Protein AF-A0A955CI88-F1 (afdb_monomer)

Solvent-accessible surface area (backbone atoms only — not comparable to full-atom values): 8495 Å² total; per-residue (Å²): 132,80,80,76,74,79,73,82,75,54,78,69,30,76,81,69,83,81,61,74,56,49,68,30,54,43,52,48,54,74,46,53,74,46,89,57,68,75,56,32,72,70,74,77,91,54,22,46,73,65,22,53,46,38,46,37,46,64,71,66,44,36,58,68,34,32,30,80,71,81,30,41,17,51,71,66,27,50,49,39,26,69,76,34,53,76,36,67,82,41,44,32,63,38,26,12,59,77,63,54,77,22,10,43,72,69,25,50,52,41,26,69,70,38,51,76,43,62,47,79,74,86,70,74,75,74,63,55,69,60,54,55,50,50,67,58,48,57,64,54,56,64,63,74,79,112

Mean predicted aligned error: 9.56 Å

Structure (mmCIF, N/CA/C/O backbone):
data_AF-A0A955CI88-F1
#
_entry.id   AF-A0A955CI88-F1
#
loop_
_atom_site.group_PDB
_atom_site.id
_atom_site.type_symbol
_atom_site.label_atom_id
_atom_site.label_alt_id
_atom_site.label_comp_id
_atom_site.label_asym_id
_atom_site.label_entity_id
_atom_site.label_seq_id
_atom_site.pdbx_PDB_ins_code
_atom_site.Cartn_x
_atom_site.Cartn_y
_atom_site.Cartn_z
_atom_site.occupancy
_atom_site.B_iso_or_equiv
_atom_site.auth_seq_id
_atom_site.auth_comp_id
_atom_site.auth_asym_id
_atom_site.auth_atom_id
_atom_site.pdbx_PDB_model_num
ATOM 1 N N . MET A 1 1 ? -28.934 -32.637 -4.424 1.00 57.69 1 MET A N 1
ATOM 2 C CA . MET A 1 1 ? -27.690 -31.858 -4.279 1.00 57.69 1 MET A CA 1
ATOM 3 C C . MET A 1 1 ? -28.062 -30.425 -4.609 1.00 57.69 1 MET A C 1
ATOM 5 O O . MET A 1 1 ? -28.468 -30.183 -5.736 1.00 57.69 1 MET A O 1
ATOM 9 N N . ARG A 1 2 ? -28.121 -29.535 -3.612 1.00 52.88 2 ARG A N 1
ATOM 10 C CA . ARG A 1 2 ? -28.326 -28.102 -3.868 1.00 52.88 2 ARG A CA 1
ATOM 11 C C . ARG A 1 2 ? -26.999 -27.590 -4.422 1.00 52.88 2 ARG A C 1
ATOM 13 O O . ARG A 1 2 ? -25.980 -27.847 -3.788 1.00 52.88 2 ARG A O 1
ATOM 20 N N . ALA A 1 3 ? -27.013 -26.970 -5.598 1.00 55.22 3 ALA A N 1
ATOM 21 C CA . ALA A 1 3 ? -25.873 -26.186 -6.043 1.00 55.22 3 ALA A CA 1
ATOM 22 C C . ALA A 1 3 ? -25.626 -25.121 -4.970 1.00 55.22 3 ALA A C 1
ATOM 24 O O . ALA A 1 3 ? -26.563 -24.439 -4.551 1.00 55.22 3 ALA A O 1
ATOM 25 N N . VAL A 1 4 ? -24.408 -25.089 -4.440 1.00 62.34 4 VAL A N 1
ATOM 26 C CA . VAL A 1 4 ? -23.927 -23.934 -3.693 1.00 62.34 4 VAL A CA 1
ATOM 27 C C . VAL A 1 4 ? -23.726 -22.877 -4.770 1.00 62.34 4 VAL A C 1
ATOM 29 O O . VAL A 1 4 ? -22.913 -23.079 -5.667 1.00 62.34 4 VAL A O 1
ATOM 32 N N . GLU A 1 5 ? -24.575 -21.851 -4.776 1.00 56.06 5 GLU A N 1
ATOM 33 C CA . GLU A 1 5 ? -24.349 -20.670 -5.611 1.00 56.06 5 GLU A CA 1
ATOM 34 C C . GLU A 1 5 ? -22.965 -20.121 -5.222 1.00 56.06 5 GLU A C 1
ATOM 36 O O . GLU A 1 5 ? -22.711 -20.016 -4.016 1.00 56.06 5 GLU A O 1
ATOM 41 N N . PRO A 1 6 ? -22.057 -19.848 -6.177 1.00 58.31 6 PRO A N 1
ATOM 42 C CA . PRO A 1 6 ? -20.789 -19.215 -5.846 1.00 58.31 6 PRO A CA 1
ATOM 43 C C . PRO A 1 6 ? -21.095 -17.895 -5.139 1.00 58.31 6 PRO A C 1
ATOM 45 O O . PRO A 1 6 ? -21.940 -17.120 -5.597 1.00 58.31 6 PRO A O 1
ATOM 48 N N . THR A 1 7 ? -20.475 -17.681 -3.981 1.00 55.81 7 THR A N 1
ATOM 49 C CA . THR A 1 7 ? -20.531 -16.391 -3.295 1.00 55.81 7 THR A CA 1
ATOM 50 C C . THR A 1 7 ? -20.051 -15.329 -4.288 1.00 55.81 7 THR A C 1
ATOM 52 O O . THR A 1 7 ? -19.076 -15.593 -4.992 1.00 55.81 7 THR A O 1
ATOM 55 N N . PRO A 1 8 ? -20.728 -14.175 -4.422 1.00 57.56 8 PRO A N 1
ATOM 56 C CA . PRO A 1 8 ? -20.195 -13.08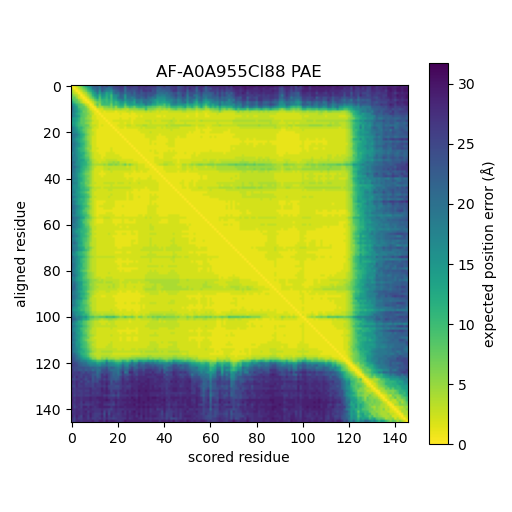5 -5.229 1.00 57.56 8 PRO A CA 1
ATOM 57 C C . PRO A 1 8 ? -18.798 -12.742 -4.709 1.00 57.56 8 PRO A C 1
ATOM 59 O O . PRO A 1 8 ? -18.661 -12.485 -3.513 1.00 57.56 8 PRO A O 1
ATOM 62 N N . GLN A 1 9 ? -17.794 -12.802 -5.582 1.00 63.91 9 GLN A N 1
ATOM 63 C CA . GLN A 1 9 ? -16.431 -12.388 -5.261 1.00 63.91 9 GLN A CA 1
ATOM 64 C C . GLN A 1 9 ? -16.452 -10.901 -4.900 1.00 63.91 9 GLN A C 1
ATOM 66 O O . GLN A 1 9 ? -17.180 -10.120 -5.528 1.00 63.91 9 GLN A O 1
ATOM 71 N N . ARG A 1 10 ? -15.746 -10.535 -3.831 1.00 78.56 10 ARG A N 1
ATOM 72 C CA . ARG A 1 10 ? -15.604 -9.135 -3.431 1.00 78.56 10 ARG A CA 1
ATOM 73 C C . ARG A 1 10 ? -14.743 -8.435 -4.489 1.00 78.56 10 ARG A C 1
ATOM 75 O O . ARG A 1 10 ? -13.851 -9.067 -5.035 1.00 78.56 10 ARG A O 1
ATOM 82 N N . ALA A 1 11 ? -15.037 -7.180 -4.826 1.00 86.88 11 ALA A N 1
ATOM 83 C CA . ALA A 1 11 ? -14.309 -6.484 -5.897 1.00 86.88 11 ALA A CA 1
ATOM 84 C C . ALA A 1 11 ? -12.817 -6.286 -5.569 1.00 86.88 11 ALA A C 1
ATOM 86 O O . ALA A 1 11 ? -12.011 -6.152 -6.471 1.00 86.88 11 ALA A O 1
ATOM 87 N N . ASP A 1 12 ? -12.485 -6.306 -4.283 1.00 92.06 12 ASP A N 1
ATOM 88 C CA . ASP A 1 12 ? -11.163 -6.092 -3.701 1.00 92.06 12 ASP A CA 1
ATOM 89 C C . ASP A 1 12 ? -10.439 -7.386 -3.266 1.00 92.06 12 ASP A C 1
ATOM 91 O O . ASP A 1 12 ? -9.364 -7.306 -2.691 1.00 92.06 12 ASP A O 1
ATOM 95 N N . ASP A 1 13 ? -11.031 -8.553 -3.546 1.00 95.88 13 ASP A N 1
ATOM 96 C CA . ASP A 1 13 ? -10.434 -9.893 -3.394 1.00 95.88 13 ASP A CA 1
ATOM 97 C C . ASP A 1 13 ? -9.980 -10.361 -4.789 1.00 95.88 13 ASP A C 1
ATOM 99 O O . ASP A 1 13 ? -10.754 -10.939 -5.571 1.00 95.88 13 ASP A O 1
ATOM 103 N N . PHE A 1 14 ? -8.751 -9.998 -5.148 1.00 96.19 14 PHE A N 1
ATOM 104 C CA . PHE A 1 14 ? -8.197 -10.163 -6.489 1.00 96.19 14 PHE A CA 1
ATOM 105 C C . PHE A 1 14 ? -7.674 -11.576 -6.747 1.00 96.19 14 PHE A C 1
ATOM 107 O O . PHE A 1 14 ? -7.603 -11.992 -7.911 1.00 96.19 14 PHE A O 1
ATOM 114 N N . ASP A 1 15 ? -7.312 -12.321 -5.703 1.00 95.38 15 ASP A N 1
ATOM 115 C CA . ASP A 1 15 ? -6.788 -13.683 -5.825 1.00 95.38 15 ASP A CA 1
ATOM 116 C C . ASP A 1 15 ? -7.876 -14.775 -5.675 1.00 95.38 15 ASP A C 1
ATOM 118 O O . ASP A 1 15 ? -7.717 -15.901 -6.172 1.00 95.38 15 ASP A O 1
ATOM 122 N N . GLY A 1 16 ? -9.040 -14.405 -5.131 1.00 94.88 16 GLY A N 1
ATOM 123 C CA . GLY A 1 16 ? -10.235 -15.231 -4.996 1.00 94.88 16 GLY A CA 1
ATOM 124 C C . GLY A 1 16 ? -10.218 -16.175 -3.803 1.00 94.88 16 GLY A C 1
ATOM 125 O O . GLY A 1 16 ? -10.963 -17.169 -3.820 1.00 94.88 16 GLY A O 1
ATOM 126 N N . ASP A 1 17 ? -9.374 -15.924 -2.805 1.00 95.12 17 ASP A N 1
ATOM 127 C CA . ASP A 1 17 ? -9.271 -16.747 -1.604 1.00 95.12 17 ASP A CA 1
ATOM 128 C C . ASP A 1 17 ? -10.306 -16.398 -0.511 1.00 95.12 17 ASP A C 1
ATOM 130 O O . ASP A 1 17 ? -10.506 -17.188 0.422 1.00 95.12 17 ASP A O 1
ATOM 134 N N . HIS A 1 18 ? -11.090 -15.336 -0.744 1.00 92.62 18 HIS A N 1
ATOM 135 C CA . HIS A 1 18 ? -12.138 -14.770 0.113 1.00 92.62 18 HIS A CA 1
ATOM 136 C C . HIS A 1 18 ? -11.660 -13.965 1.324 1.00 92.62 18 HIS A C 1
ATOM 138 O O . HIS A 1 18 ? -12.512 -13.531 2.115 1.00 92.62 18 HIS A O 1
ATOM 144 N N . ASP A 1 19 ? -10.361 -13.766 1.476 1.00 93.69 19 ASP A N 1
ATOM 145 C CA . ASP A 1 19 ? -9.801 -12.779 2.377 1.00 93.69 19 ASP A CA 1
ATOM 146 C C . ASP A 1 19 ? -9.365 -11.551 1.553 1.00 93.69 19 ASP A C 1
ATOM 148 O O . ASP A 1 19 ? -9.464 -11.535 0.331 1.00 93.69 19 ASP A O 1
ATO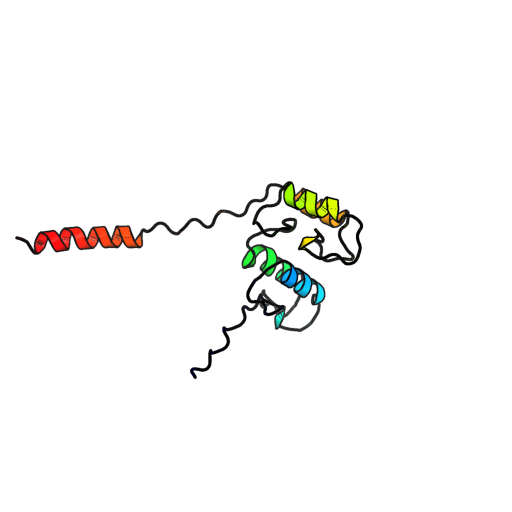M 152 N N . VAL A 1 20 ? -9.081 -10.441 2.236 1.00 95.94 20 VAL A N 1
ATOM 153 C CA . VAL A 1 20 ? -8.509 -9.256 1.584 1.00 95.94 20 VAL A CA 1
ATOM 154 C C . VAL A 1 20 ? -7.300 -8.868 2.395 1.00 95.94 20 VAL A C 1
ATOM 156 O O . VAL A 1 20 ? -7.454 -8.442 3.547 1.00 95.94 20 VAL A O 1
ATOM 159 N N . ASP A 1 21 ? -6.118 -9.107 1.842 1.00 97.12 21 ASP A N 1
ATOM 160 C CA . ASP A 1 21 ? -4.866 -9.033 2.583 1.00 97.12 21 ASP A CA 1
ATOM 161 C C . ASP A 1 21 ? -3.675 -8.537 1.740 1.00 97.12 21 ASP A C 1
ATOM 163 O O . ASP A 1 21 ? -3.825 -7.766 0.790 1.00 97.12 21 ASP A O 1
ATOM 167 N N . ALA A 1 22 ? -2.458 -8.872 2.167 1.00 98.25 22 ALA A N 1
ATOM 168 C CA . ALA A 1 22 ? -1.236 -8.434 1.512 1.00 98.25 22 ALA A CA 1
ATOM 169 C C . ALA A 1 22 ? -1.092 -8.979 0.081 1.00 98.25 22 ALA A C 1
ATOM 171 O O . ALA A 1 22 ? -0.491 -8.293 -0.749 1.00 98.25 22 ALA A O 1
ATOM 172 N N . ASP A 1 23 ? -1.641 -10.160 -0.218 1.00 98.25 23 ASP A N 1
ATOM 173 C CA . ASP A 1 23 ? -1.556 -10.755 -1.552 1.00 98.25 23 ASP A CA 1
ATOM 174 C C . ASP A 1 23 ? -2.410 -9.947 -2.555 1.00 98.25 23 ASP A C 1
ATOM 176 O O . ASP A 1 23 ? -1.976 -9.713 -3.688 1.00 98.25 23 ASP A O 1
ATOM 180 N N . ASP A 1 24 ? -3.553 -9.394 -2.132 1.00 98.44 24 ASP A N 1
ATOM 181 C CA . ASP A 1 24 ? -4.363 -8.481 -2.954 1.00 98.44 24 ASP A CA 1
ATOM 182 C C . ASP A 1 24 ? -3.662 -7.147 -3.215 1.00 98.44 24 ASP A C 1
ATOM 184 O O . ASP A 1 24 ? -3.699 -6.622 -4.332 1.00 98.44 24 ASP A O 1
ATOM 188 N N . ILE A 1 25 ? -2.972 -6.603 -2.210 1.00 98.56 25 ILE A N 1
ATOM 189 C CA . ILE A 1 25 ? -2.159 -5.391 -2.374 1.00 98.56 25 ILE A CA 1
ATOM 190 C C . ILE A 1 25 ? -1.063 -5.629 -3.422 1.00 98.56 25 ILE A C 1
ATOM 192 O O . ILE A 1 25 ? -0.869 -4.806 -4.323 1.00 98.56 25 ILE A O 1
ATOM 196 N N . ASP A 1 26 ? -0.363 -6.761 -3.332 1.00 98.50 26 ASP A N 1
ATOM 197 C CA . ASP A 1 26 ? 0.695 -7.125 -4.273 1.00 98.50 26 ASP A CA 1
ATOM 198 C C . ASP A 1 26 ? 0.140 -7.327 -5.696 1.00 98.50 26 ASP A C 1
ATOM 200 O O . ASP A 1 26 ? 0.755 -6.895 -6.682 1.00 98.50 26 ASP A O 1
ATOM 204 N N . LEU A 1 27 ? -1.052 -7.923 -5.824 1.00 98.19 27 LEU A N 1
ATOM 205 C CA . LEU A 1 27 ? -1.752 -8.059 -7.101 1.00 98.19 27 LEU A CA 1
ATOM 206 C C . LEU A 1 27 ? -2.170 -6.711 -7.689 1.00 98.19 27 LEU A C 1
ATOM 208 O O . LEU A 1 27 ? -2.013 -6.516 -8.899 1.00 98.19 27 LEU A O 1
ATOM 212 N N . LEU A 1 28 ? -2.658 -5.775 -6.876 1.00 98.25 28 LEU A N 1
ATOM 213 C CA . LEU A 1 28 ? -3.019 -4.443 -7.356 1.00 98.25 28 LEU A CA 1
ATOM 214 C C . LEU A 1 28 ? -1.784 -3.682 -7.842 1.00 98.25 28 LEU A C 1
ATOM 216 O O . LEU A 1 28 ? -1.787 -3.162 -8.961 1.00 98.25 28 LEU A O 1
ATOM 220 N N . TYR A 1 29 ? -0.681 -3.715 -7.084 1.00 98.31 29 TYR A N 1
ATOM 221 C CA . TYR A 1 29 ? 0.595 -3.140 -7.521 1.00 98.31 29 TYR A CA 1
ATOM 222 C C . TYR A 1 29 ? 1.066 -3.704 -8.865 1.00 98.31 29 TYR A C 1
ATOM 224 O O . TYR A 1 29 ? 1.528 -2.952 -9.731 1.00 98.31 29 TYR A O 1
ATOM 232 N N . ALA A 1 30 ? 0.926 -5.016 -9.065 1.00 97.31 30 ALA A N 1
ATOM 233 C CA . ALA A 1 30 ? 1.313 -5.681 -10.305 1.00 97.31 30 ALA A CA 1
ATOM 234 C C . ALA A 1 30 ? 0.466 -5.261 -11.523 1.00 97.31 30 ALA A C 1
ATOM 236 O O . ALA A 1 30 ? 0.922 -5.426 -12.660 1.00 97.31 30 ALA A O 1
ATOM 237 N N . ASN A 1 31 ? -0.732 -4.708 -11.304 1.00 97.88 31 ASN A N 1
ATOM 238 C CA . ASN A 1 31 ? -1.688 -4.338 -12.350 1.00 97.88 31 ASN A CA 1
ATOM 239 C C . ASN A 1 31 ? -1.903 -2.823 -12.509 1.00 97.88 31 ASN A C 1
ATOM 241 O O . ASN A 1 31 ? -2.713 -2.406 -13.344 1.00 97.88 31 ASN A O 1
ATOM 245 N N . LEU A 1 32 ? -1.138 -1.984 -11.804 1.00 97.31 32 LEU A N 1
ATOM 246 C CA . LEU A 1 32 ? -1.184 -0.534 -12.006 1.00 97.31 32 LEU A CA 1
ATOM 247 C C . LEU A 1 32 ? -0.867 -0.145 -13.460 1.00 97.31 32 LEU A C 1
ATOM 249 O O . LEU A 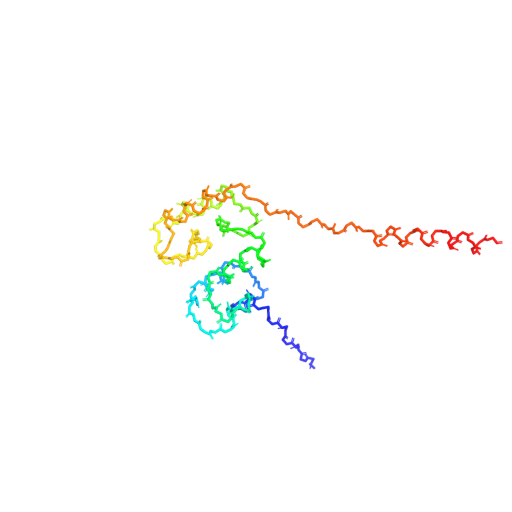1 32 ? 0.093 -0.617 -14.077 1.00 97.31 32 LEU A O 1
ATOM 253 N N . GLY A 1 33 ? -1.667 0.770 -14.005 1.00 97.00 33 GLY A N 1
ATOM 254 C CA . GLY A 1 33 ? -1.579 1.258 -15.381 1.00 97.00 33 GLY A CA 1
ATOM 255 C C . GLY A 1 33 ? -2.182 0.322 -16.433 1.00 97.00 33 GLY A C 1
ATOM 256 O O . GLY A 1 33 ? -1.990 0.558 -17.632 1.00 97.00 33 GLY A O 1
ATOM 257 N N . THR A 1 34 ? -2.877 -0.739 -16.016 1.00 96.38 34 THR A N 1
ATOM 258 C CA . THR A 1 34 ? -3.677 -1.580 -16.916 1.00 96.38 34 THR A CA 1
ATOM 259 C C . THR A 1 34 ? -5.031 -0.922 -17.239 1.00 96.38 34 THR A C 1
ATOM 261 O O . THR A 1 34 ? -5.294 0.216 -16.860 1.00 96.38 34 THR A O 1
ATOM 264 N N . VAL A 1 35 ? -5.860 -1.611 -18.029 1.00 92.88 35 VAL A N 1
ATOM 265 C CA . VAL A 1 35 ? -7.244 -1.216 -18.371 1.00 92.88 35 VAL A CA 1
ATOM 266 C C . VAL A 1 35 ? -8.239 -2.291 -17.925 1.00 92.88 35 VAL A C 1
ATOM 268 O O . VAL A 1 35 ? -9.277 -2.480 -18.554 1.00 92.88 35 VAL A O 1
ATOM 271 N N . ASP A 1 36 ? -7.836 -3.111 -16.956 1.00 94.75 36 ASP A N 1
ATOM 272 C CA . ASP A 1 36 ? -8.680 -4.173 -16.432 1.00 94.75 36 ASP A CA 1
ATOM 273 C C . ASP A 1 36 ? -9.500 -3.608 -15.276 1.00 94.75 36 ASP A C 1
ATOM 275 O O . ASP A 1 36 ? -8.976 -3.414 -14.181 1.00 94.75 36 ASP A O 1
ATOM 279 N N . ASP A 1 37 ? -10.780 -3.348 -15.545 1.00 92.94 37 ASP A N 1
ATOM 280 C CA . ASP A 1 37 ? -11.747 -2.809 -14.581 1.00 92.94 37 ASP A CA 1
ATOM 281 C C . ASP A 1 37 ? -11.864 -3.677 -13.312 1.00 92.94 37 ASP A C 1
ATOM 283 O O . ASP A 1 37 ? -12.435 -3.238 -12.320 1.00 92.94 37 ASP A O 1
ATOM 287 N N . ALA A 1 38 ? -11.339 -4.911 -13.316 1.00 93.38 38 ALA A N 1
ATOM 288 C CA . ALA A 1 38 ? -11.240 -5.721 -12.107 1.00 93.38 38 ALA A CA 1
ATOM 289 C C . ALA A 1 38 ? -10.368 -5.077 -11.017 1.00 93.38 38 ALA A C 1
ATOM 291 O O . ALA A 1 38 ? -10.578 -5.403 -9.859 1.00 93.38 38 ALA A O 1
ATOM 292 N N . TYR A 1 39 ? -9.427 -4.194 -11.370 1.00 96.81 39 TYR A N 1
ATOM 293 C CA . TYR A 1 39 ? -8.517 -3.518 -10.435 1.00 96.81 39 TYR A CA 1
ATOM 294 C C . TYR A 1 39 ? -8.852 -2.028 -10.210 1.00 96.81 39 TYR A C 1
ATOM 296 O O . TYR A 1 39 ? -8.148 -1.366 -9.452 1.00 96.81 39 TYR A O 1
ATOM 304 N N . ASP A 1 40 ? -9.897 -1.505 -10.863 1.00 96.88 40 ASP A N 1
ATOM 305 C CA . ASP A 1 40 ? -10.407 -0.135 -10.684 1.00 96.88 40 ASP A CA 1
ATOM 306 C C . ASP A 1 40 ? -11.406 -0.128 -9.513 1.00 96.88 40 ASP A C 1
ATOM 308 O O . ASP A 1 40 ? -12.598 -0.411 -9.667 1.00 96.88 40 ASP A O 1
ATOM 312 N N . LEU A 1 41 ? -10.892 0.108 -8.306 1.00 96.06 41 LEU A N 1
ATOM 313 C CA . LEU A 1 41 ? -11.665 0.106 -7.065 1.00 96.06 41 LEU A CA 1
ATOM 314 C C . LEU A 1 41 ? -12.405 1.424 -6.842 1.00 96.06 41 LEU A C 1
ATOM 316 O O . LEU A 1 41 ? -13.434 1.437 -6.160 1.00 96.06 41 LEU A O 1
ATOM 320 N N . ASN A 1 42 ? -11.879 2.531 -7.368 1.00 95.38 42 ASN A N 1
ATOM 321 C CA . ASN A 1 42 ? -12.463 3.852 -7.162 1.00 95.38 42 ASN A CA 1
ATOM 322 C C . ASN A 1 42 ? -13.478 4.260 -8.256 1.00 95.38 42 ASN A C 1
ATOM 324 O O . ASN A 1 42 ? -14.121 5.310 -8.126 1.00 95.38 42 ASN A O 1
ATOM 328 N N . GLU A 1 43 ? -13.659 3.414 -9.274 1.00 95.38 43 GLU A N 1
ATOM 329 C CA . GLU A 1 43 ? -14.549 3.577 -10.426 1.00 95.38 43 GLU A CA 1
ATOM 330 C C . GLU A 1 43 ? -14.250 4.853 -11.244 1.00 95.38 43 GLU A C 1
ATOM 332 O O . GLU A 1 43 ? -15.178 5.551 -11.684 1.00 95.38 43 GLU A O 1
ATOM 337 N N . ASP A 1 44 ? -12.968 5.200 -11.425 1.00 96.06 44 ASP A N 1
ATOM 338 C CA . ASP A 1 44 ? -12.531 6.389 -12.176 1.00 96.06 44 ASP A CA 1
ATOM 339 C C . ASP A 1 44 ? -12.053 6.122 -13.620 1.00 96.06 44 ASP A C 1
ATOM 341 O O . ASP A 1 44 ? -11.641 7.060 -14.320 1.00 96.06 44 ASP A O 1
ATOM 345 N N . ASP A 1 45 ? -12.239 4.888 -14.103 1.00 96.19 45 ASP A N 1
ATOM 346 C CA . ASP A 1 45 ? -11.804 4.365 -15.404 1.00 96.19 45 ASP A CA 1
ATOM 347 C C . ASP A 1 45 ? -10.262 4.285 -15.551 1.00 96.19 45 ASP A C 1
ATOM 349 O O . ASP A 1 45 ? -9.739 4.237 -16.678 1.00 96.19 45 ASP A O 1
ATOM 353 N N . ALA A 1 46 ? -9.505 4.291 -14.448 1.00 97.00 46 ALA A N 1
ATOM 354 C CA . ALA A 1 46 ? -8.060 4.087 -14.440 1.00 97.00 46 ALA A CA 1
ATOM 355 C C . ALA A 1 46 ? -7.620 3.206 -13.264 1.00 97.00 46 ALA A C 1
ATOM 357 O O . ALA A 1 46 ? -8.053 3.402 -12.148 1.00 97.00 46 ALA A O 1
ATOM 358 N N . VAL A 1 47 ? -6.687 2.279 -13.517 1.00 97.94 47 VAL A N 1
ATOM 359 C CA . VAL A 1 47 ? -6.043 1.492 -12.454 1.00 97.94 47 VAL A CA 1
ATOM 360 C C . VAL A 1 47 ? -4.759 2.203 -12.027 1.00 97.94 47 VAL A C 1
ATOM 362 O O . VAL A 1 47 ? -3.733 2.106 -12.715 1.00 97.94 47 VAL A O 1
ATOM 365 N N . ASP A 1 48 ? -4.797 2.969 -10.942 1.00 97.75 48 ASP A N 1
ATOM 366 C CA . ASP A 1 48 ? -3.689 3.801 -10.484 1.00 97.75 48 ASP A CA 1
ATOM 367 C C . ASP A 1 48 ? -3.529 3.890 -8.948 1.00 97.75 48 ASP A C 1
ATOM 369 O O . ASP A 1 48 ? -3.918 3.012 -8.183 1.00 97.75 48 ASP A O 1
ATOM 373 N N . ALA A 1 49 ? -2.804 4.910 -8.481 1.00 97.38 49 ALA A N 1
ATOM 374 C CA . ALA A 1 49 ? -2.529 5.088 -7.058 1.00 97.38 49 ALA A CA 1
ATOM 375 C C . ALA A 1 49 ? -3.793 5.390 -6.234 1.00 97.38 49 ALA A C 1
ATOM 377 O O . ALA A 1 49 ? -3.781 5.183 -5.024 1.00 97.38 49 ALA A O 1
ATOM 378 N N . ASN A 1 50 ? -4.864 5.879 -6.857 1.00 98.06 50 ASN A N 1
ATOM 379 C CA . ASN A 1 50 ? -6.124 6.112 -6.169 1.00 98.06 50 ASN A CA 1
ATOM 380 C C . ASN A 1 50 ? -6.811 4.785 -5.802 1.00 98.06 50 ASN A C 1
ATOM 382 O O . ASN A 1 50 ? -7.453 4.726 -4.756 1.00 98.06 50 ASN A O 1
ATOM 386 N N . ASP A 1 51 ? -6.635 3.722 -6.593 1.00 98.25 51 ASP A N 1
ATOM 387 C CA . ASP A 1 51 ? -7.127 2.379 -6.249 1.00 98.25 51 ASP A CA 1
ATOM 388 C C . ASP A 1 51 ? -6.336 1.772 -5.100 1.00 98.25 51 ASP A C 1
ATOM 390 O O . ASP A 1 51 ? -6.912 1.166 -4.200 1.00 98.25 51 ASP A O 1
ATOM 394 N N . MET A 1 52 ? -5.017 1.993 -5.081 1.00 98.12 52 MET A N 1
ATOM 395 C CA . MET A 1 52 ? -4.187 1.614 -3.934 1.00 98.12 52 MET A CA 1
ATOM 396 C C . MET A 1 52 ? -4.670 2.303 -2.656 1.00 98.12 52 MET A C 1
ATOM 398 O O . MET A 1 52 ? -4.762 1.674 -1.603 1.00 98.12 52 MET A O 1
ATOM 402 N N . ASP A 1 53 ? -5.005 3.590 -2.747 1.00 98.12 53 ASP A N 1
ATOM 403 C CA . ASP A 1 53 ? -5.544 4.350 -1.625 1.00 98.12 53 ASP A CA 1
ATOM 404 C C . ASP A 1 53 ? -6.926 3.827 -1.194 1.00 98.12 53 ASP A C 1
ATOM 406 O O . ASP A 1 53 ? -7.182 3.718 0.007 1.00 98.12 53 ASP A O 1
ATOM 410 N N . GLU A 1 54 ? -7.801 3.451 -2.131 1.00 97.94 54 GLU A N 1
ATOM 411 C CA . GLU A 1 54 ? -9.093 2.832 -1.805 1.00 97.94 54 GLU A CA 1
ATOM 412 C C . GLU A 1 54 ? -8.909 1.469 -1.119 1.00 97.94 54 GLU A C 1
ATOM 414 O O . GLU A 1 54 ? -9.544 1.208 -0.093 1.00 97.94 54 GLU A O 1
ATOM 419 N N . LEU A 1 55 ? -7.983 0.632 -1.5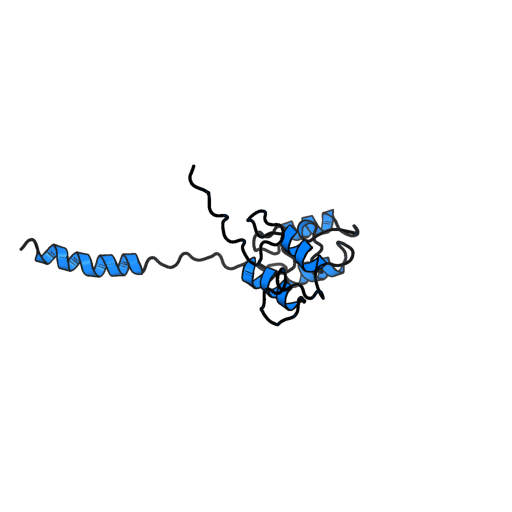98 1.00 97.94 55 LEU A N 1
ATOM 420 C CA . LEU A 1 55 ? -7.679 -0.659 -0.980 1.00 97.94 55 LEU A CA 1
ATOM 421 C C . LEU A 1 55 ? -7.112 -0.493 0.440 1.00 97.94 55 LEU A C 1
ATOM 423 O O . LEU A 1 55 ? -7.612 -1.085 1.398 1.00 97.94 55 LEU A O 1
ATOM 427 N N . VAL A 1 56 ? -6.085 0.340 0.606 1.00 98.12 56 VAL A N 1
ATOM 428 C CA . VAL A 1 56 ? -5.366 0.481 1.883 1.00 98.12 56 VAL A CA 1
ATOM 429 C C . VAL A 1 56 ? -6.194 1.250 2.917 1.00 98.12 56 VAL A C 1
ATOM 431 O O . VAL A 1 56 ? -6.326 0.810 4.064 1.00 98.12 56 VAL A O 1
ATOM 434 N N . TYR A 1 57 ? -6.771 2.395 2.538 1.00 97.12 57 TYR A N 1
ATOM 435 C CA . TYR A 1 57 ? -7.497 3.256 3.476 1.00 97.12 57 TYR A CA 1
ATOM 436 C C . TYR A 1 57 ? -8.979 2.899 3.596 1.00 97.12 57 TYR A C 1
ATOM 438 O O . TYR A 1 57 ? -9.539 2.988 4.691 1.00 97.12 57 TYR A O 1
ATOM 446 N N . GLY A 1 58 ? -9.635 2.567 2.483 1.00 94.50 58 GLY A N 1
ATOM 447 C CA . GLY A 1 58 ? -11.080 2.342 2.425 1.00 94.50 58 GLY A CA 1
ATOM 448 C C . GLY A 1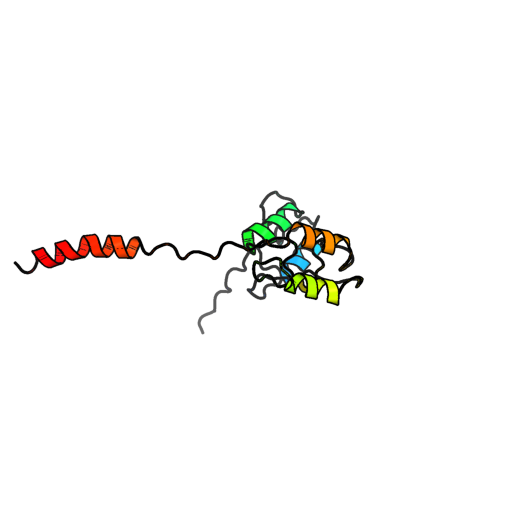 58 ? -11.458 0.927 2.842 1.00 94.50 58 GLY A C 1
ATOM 449 O O . GLY A 1 58 ? -12.267 0.732 3.753 1.00 94.50 58 GLY A O 1
ATOM 450 N N . VAL A 1 59 ? -10.835 -0.056 2.196 1.00 95.12 59 VAL A N 1
ATOM 451 C CA . VAL A 1 59 ? -11.146 -1.478 2.355 1.00 95.12 59 VAL A CA 1
ATOM 452 C C . VAL A 1 59 ? -10.479 -2.080 3.5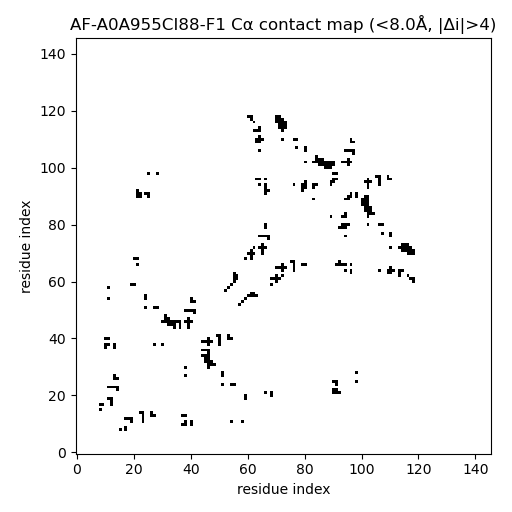91 1.00 95.12 59 VAL A C 1
ATOM 454 O O . VAL A 1 59 ? -11.176 -2.610 4.459 1.00 95.12 59 VAL A O 1
ATOM 457 N N . LEU A 1 60 ? -9.151 -1.982 3.688 1.00 95.81 60 LEU A N 1
ATOM 458 C CA . LEU A 1 60 ? -8.368 -2.551 4.792 1.00 95.81 60 LEU A CA 1
ATOM 459 C C . LEU A 1 60 ? -8.411 -1.682 6.054 1.00 95.81 60 LEU A C 1
ATOM 461 O O . LEU A 1 60 ? -8.035 -2.131 7.136 1.00 95.81 60 LEU A O 1
ATOM 465 N N . ALA A 1 61 ? -8.905 -0.446 5.932 1.00 95.94 61 ALA A N 1
ATOM 466 C CA . ALA A 1 61 ? -9.032 0.515 7.024 1.00 95.94 61 ALA A CA 1
ATOM 467 C C . ALA A 1 61 ? -7.718 0.751 7.797 1.00 95.94 61 ALA A C 1
ATOM 469 O O . ALA A 1 61 ? -7.744 1.028 9.001 1.00 95.94 61 ALA A O 1
ATOM 470 N N . THR A 1 62 ? -6.581 0.676 7.103 1.00 97.25 62 THR A N 1
ATOM 471 C CA . THR A 1 62 ? -5.248 0.917 7.664 1.00 97.25 62 THR A CA 1
ATOM 472 C C . THR A 1 62 ? -4.537 2.059 6.926 1.00 97.25 62 THR A C 1
ATOM 474 O O . THR A 1 62 ? -5.188 2.951 6.386 1.00 97.25 62 THR A O 1
ATOM 477 N N . THR A 1 63 ? -3.210 2.117 6.974 1.00 98.38 63 THR A N 1
ATOM 478 C CA . THR A 1 63 ? -2.369 3.050 6.224 1.00 98.38 63 THR A CA 1
ATOM 479 C C . THR A 1 63 ? -1.106 2.342 5.744 1.00 98.38 63 THR A C 1
ATOM 481 O O . THR A 1 63 ? -0.721 1.294 6.258 1.00 98.38 63 THR A O 1
ATOM 484 N N . TYR A 1 64 ? -0.407 2.949 4.789 1.00 98.69 64 TYR A N 1
ATOM 485 C CA . TYR A 1 64 ? 0.889 2.456 4.345 1.00 98.69 64 TYR A CA 1
ATOM 486 C C . TYR A 1 64 ? 1.894 2.387 5.498 1.00 98.69 64 TYR A C 1
ATOM 488 O O . TYR A 1 64 ? 2.066 3.350 6.253 1.00 98.69 64 TYR A O 1
ATOM 496 N N . GLY A 1 65 ? 2.617 1.275 5.586 1.00 98.56 65 GLY A N 1
ATOM 497 C CA . GLY A 1 65 ? 3.561 1.014 6.671 1.00 98.56 65 GLY A CA 1
ATOM 498 C C . GLY A 1 65 ? 3.091 -0.034 7.678 1.00 98.56 65 GLY A C 1
ATOM 499 O O . GLY A 1 65 ? 3.910 -0.435 8.496 1.00 98.56 65 GLY A O 1
ATOM 500 N N . ASP A 1 66 ? 1.828 -0.459 7.616 1.00 98.75 66 ASP A N 1
ATOM 501 C CA . ASP A 1 66 ? 1.265 -1.573 8.390 1.00 98.75 66 ASP A CA 1
ATOM 502 C C . ASP A 1 66 ? 1.496 -2.881 7.614 1.00 98.75 66 ASP A C 1
ATOM 504 O O . ASP A 1 66 ? 0.727 -3.239 6.722 1.00 98.75 66 ASP A O 1
ATOM 508 N N . ALA A 1 67 ? 2.616 -3.553 7.873 1.00 98.81 67 ALA A N 1
ATOM 509 C CA . ALA A 1 67 ? 3.022 -4.742 7.125 1.00 98.81 67 ALA A CA 1
ATOM 510 C C . ALA A 1 67 ? 2.200 -5.976 7.489 1.00 98.81 67 ALA A C 1
ATOM 512 O O . ALA A 1 67 ? 2.098 -6.898 6.679 1.00 98.81 67 ALA A O 1
ATOM 513 N N . ASN A 1 68 ? 1.672 -6.031 8.712 1.00 98.44 68 ASN A N 1
ATOM 514 C CA . ASN A 1 68 ? 0.932 -7.188 9.208 1.00 98.44 68 ASN A CA 1
ATOM 515 C C . ASN A 1 68 ? -0.599 -7.016 9.116 1.00 98.44 68 ASN A C 1
ATOM 517 O O . ASN A 1 68 ? -1.323 -7.958 9.449 1.00 98.44 68 ASN A O 1
ATOM 521 N N . LEU A 1 69 ? -1.058 -5.850 8.645 1.00 98.19 69 LEU A N 1
ATOM 522 C CA . LEU A 1 69 ? -2.455 -5.457 8.470 1.00 98.19 69 LEU A CA 1
ATOM 523 C C . LEU A 1 69 ? -3.276 -5.554 9.767 1.00 98.19 69 LEU A C 1
ATOM 525 O O . LEU A 1 69 ? -4.470 -5.865 9.740 1.00 98.19 69 LEU A O 1
ATOM 529 N N . ASP A 1 70 ? -2.656 -5.293 10.922 1.00 97.44 70 ASP A N 1
ATOM 530 C CA . ASP A 1 70 ? -3.339 -5.311 12.221 1.00 97.44 70 ASP A CA 1
ATOM 531 C C . ASP A 1 70 ? -4.042 -3.984 12.568 1.00 97.44 70 ASP A C 1
ATOM 533 O O . ASP A 1 70 ? -4.711 -3.863 13.607 1.00 97.44 70 ASP A O 1
ATOM 537 N N . GLY A 1 71 ? -3.958 -3.009 11.660 1.00 97.00 71 GLY A N 1
ATOM 538 C CA . GLY A 1 71 ? -4.538 -1.682 11.786 1.00 97.00 71 GLY A CA 1
ATOM 539 C C . GLY A 1 71 ? -3.653 -0.720 12.573 1.00 97.00 71 GLY A C 1
ATOM 540 O O . GLY A 1 71 ? -4.121 0.367 12.935 1.00 97.00 71 GLY A O 1
ATOM 541 N N . MET A 1 72 ? -2.409 -1.083 12.882 1.00 98.25 72 MET A N 1
ATOM 542 C CA . MET A 1 72 ? -1.428 -0.222 13.532 1.00 98.25 72 MET A CA 1
ATOM 543 C C . MET A 1 72 ? -0.170 -0.109 12.676 1.00 98.25 72 MET A C 1
ATOM 545 O O . MET A 1 72 ? 0.177 -1.002 11.927 1.00 98.25 72 MET A O 1
ATOM 549 N N . VAL A 1 73 ? 0.516 1.029 12.784 1.00 98.69 73 VAL A N 1
ATOM 550 C CA . VAL A 1 73 ? 1.881 1.162 12.259 1.00 98.69 73 VAL A CA 1
ATOM 551 C C . VAL A 1 73 ? 2.810 1.315 13.446 1.00 98.69 73 VAL A C 1
ATOM 553 O O . VAL A 1 73 ? 2.923 2.411 14.015 1.00 98.69 73 VAL A O 1
ATOM 556 N N . ASP A 1 74 ? 3.449 0.227 13.856 1.00 98.62 74 ASP A N 1
ATOM 557 C CA . ASP A 1 74 ? 4.216 0.168 15.094 1.00 98.62 74 ASP A CA 1
ATOM 558 C C . ASP A 1 74 ? 5.586 -0.524 14.952 1.00 98.62 74 ASP A C 1
ATOM 560 O O . ASP A 1 74 ? 6.194 -0.558 13.876 1.00 98.62 74 ASP A O 1
ATOM 564 N N . ASP A 1 75 ? 6.158 -0.938 16.085 1.00 98.69 75 ASP A N 1
ATOM 565 C CA . ASP A 1 75 ? 7.476 -1.566 16.128 1.00 98.69 75 ASP A CA 1
ATOM 566 C C . ASP A 1 75 ? 7.469 -2.974 15.494 1.00 98.69 75 ASP A C 1
ATOM 568 O O . ASP A 1 75 ? 8.520 -3.422 15.036 1.00 98.69 75 ASP A O 1
ATOM 572 N N . VAL A 1 76 ? 6.320 -3.658 15.414 1.00 98.81 76 VAL A N 1
ATOM 573 C CA . VAL A 1 76 ? 6.179 -4.962 14.745 1.00 98.81 76 VAL A CA 1
ATOM 574 C C . VAL A 1 76 ? 6.379 -4.806 13.239 1.00 98.81 76 VAL A C 1
ATOM 576 O O . VAL A 1 76 ? 7.156 -5.559 12.647 1.00 98.81 76 VAL A O 1
ATOM 579 N N . ASP A 1 77 ? 5.782 -3.786 12.625 1.00 98.88 77 ASP A N 1
ATOM 580 C CA . ASP A 1 77 ? 5.975 -3.502 11.195 1.00 98.88 77 ASP A CA 1
ATOM 581 C C . ASP A 1 77 ? 7.412 -3.106 10.884 1.00 98.88 77 ASP A C 1
ATOM 583 O O . ASP A 1 77 ? 8.003 -3.523 9.883 1.00 98.88 77 ASP A O 1
ATOM 587 N N . PHE A 1 78 ? 8.021 -2.335 11.787 1.00 98.81 78 PHE A N 1
ATOM 588 C CA . PHE A 1 78 ? 9.431 -1.994 11.676 1.00 98.81 78 PHE A CA 1
ATOM 589 C C . PHE A 1 78 ? 10.330 -3.228 11.748 1.00 98.81 78 PHE A C 1
ATOM 591 O O . PHE A 1 78 ? 11.324 -3.307 11.022 1.00 98.81 78 PHE A O 1
ATOM 598 N N . GLU A 1 79 ? 10.017 -4.188 12.619 1.00 98.88 79 GLU A N 1
ATOM 599 C CA . GLU A 1 79 ? 10.751 -5.449 12.712 1.00 98.88 79 GLU A CA 1
ATOM 600 C C . GLU A 1 79 ? 10.628 -6.268 11.420 1.00 98.88 79 GLU A C 1
ATOM 602 O O . GLU A 1 79 ? 11.643 -6.802 10.959 1.00 98.88 79 GLU A O 1
ATOM 607 N N . ILE A 1 80 ? 9.443 -6.294 10.797 1.00 98.88 80 ILE A N 1
ATOM 608 C CA . ILE A 1 80 ? 9.211 -6.920 9.487 1.00 98.88 80 ILE A CA 1
ATOM 609 C C . ILE A 1 80 ? 10.066 -6.246 8.410 1.00 98.88 80 ILE A C 1
ATOM 611 O O . ILE A 1 80 ? 10.861 -6.923 7.750 1.00 98.88 80 ILE A O 1
ATOM 615 N N . TRP A 1 81 ? 9.991 -4.918 8.281 1.00 98.69 81 TRP A N 1
ATOM 616 C CA . TRP A 1 81 ? 10.831 -4.172 7.340 1.00 98.69 81 TRP A CA 1
ATOM 617 C C . TRP A 1 81 ? 12.320 -4.437 7.600 1.00 98.69 81 TRP A C 1
ATOM 619 O O . TRP A 1 81 ? 13.088 -4.740 6.690 1.00 98.69 81 TRP A O 1
ATOM 629 N N . ASN A 1 82 ? 12.767 -4.384 8.857 1.00 98.75 82 ASN A N 1
ATOM 630 C CA . ASN A 1 82 ? 14.180 -4.535 9.197 1.00 98.75 82 ASN A CA 1
ATOM 631 C C . ASN A 1 82 ? 14.710 -5.958 8.942 1.00 98.75 82 ASN A C 1
ATOM 633 O O . ASN A 1 82 ? 15.906 -6.116 8.669 1.00 98.75 82 ASN A O 1
ATOM 637 N N . ALA A 1 83 ? 13.853 -6.978 9.021 1.00 98.75 83 ALA A N 1
ATOM 638 C CA . ALA A 1 83 ? 14.194 -8.356 8.677 1.00 98.75 83 ALA A CA 1
ATOM 639 C C . ALA A 1 83 ? 14.363 -8.563 7.160 1.00 98.75 83 ALA A C 1
ATOM 64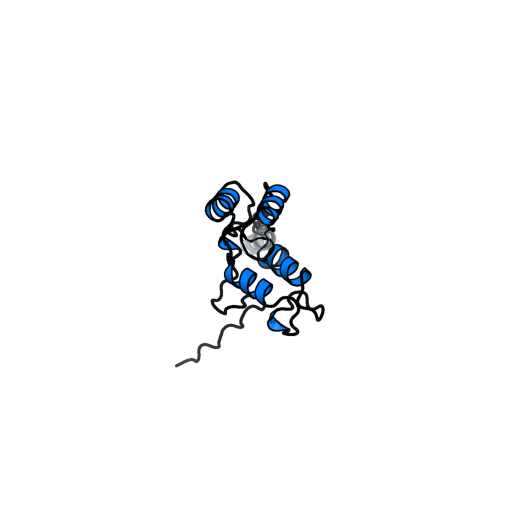1 O O . ALA A 1 83 ? 15.178 -9.396 6.753 1.00 98.75 83 ALA A O 1
ATOM 642 N N . ASN A 1 84 ? 13.652 -7.781 6.344 1.00 98.62 84 ASN A N 1
ATOM 643 C CA . ASN A 1 84 ? 13.602 -7.933 4.887 1.00 98.62 84 ASN A CA 1
ATOM 644 C C . ASN A 1 84 ? 14.289 -6.805 4.102 1.00 98.62 84 ASN A C 1
ATOM 646 O O . ASN A 1 84 ? 14.416 -6.893 2.887 1.00 98.62 84 ASN A O 1
ATOM 650 N N . ARG A 1 85 ? 14.792 -5.762 4.769 1.00 98.00 85 ARG A N 1
ATOM 651 C CA . ARG A 1 85 ? 15.444 -4.617 4.118 1.00 98.00 85 ARG A CA 1
ATOM 652 C C . ARG A 1 85 ? 16.566 -5.024 3.161 1.00 98.00 85 ARG A C 1
ATOM 654 O O . ARG A 1 85 ? 17.424 -5.852 3.483 1.00 98.00 85 ARG A O 1
ATOM 661 N N . PHE A 1 86 ? 16.612 -4.329 2.033 1.00 97.88 86 PHE A N 1
ATOM 662 C CA . PHE A 1 86 ? 17.519 -4.538 0.908 1.00 97.88 86 PHE A CA 1
ATOM 663 C C . PHE A 1 86 ? 17.386 -5.915 0.245 1.00 97.88 86 PHE A C 1
ATOM 665 O O . PHE A 1 86 ? 18.361 -6.408 -0.329 1.00 97.88 86 PHE A O 1
ATOM 672 N N . GLN A 1 87 ? 16.213 -6.542 0.354 1.00 98.31 87 GLN A N 1
ATOM 673 C CA . GLN A 1 87 ? 15.829 -7.673 -0.482 1.00 98.31 87 GLN A CA 1
ATOM 674 C C . GLN A 1 87 ? 15.042 -7.158 -1.686 1.00 98.31 87 GLN A C 1
ATOM 676 O O . GLN A 1 87 ? 14.200 -6.274 -1.543 1.00 98.31 87 GLN A O 1
ATOM 681 N N . ASP A 1 88 ? 15.344 -7.717 -2.852 1.00 97.81 88 ASP A N 1
ATOM 682 C CA . ASP A 1 88 ? 14.602 -7.472 -4.086 1.00 97.81 88 ASP A CA 1
ATOM 683 C C . ASP A 1 88 ? 13.362 -8.386 -4.146 1.00 97.81 88 ASP A C 1
ATOM 685 O O . ASP A 1 88 ? 13.322 -9.419 -3.472 1.00 97.81 88 ASP A O 1
ATOM 689 N N . ASP A 1 89 ? 12.391 -8.036 -4.994 1.00 95.31 89 ASP A N 1
ATOM 690 C CA . ASP A 1 89 ? 11.198 -8.848 -5.302 1.00 95.31 89 ASP A CA 1
ATOM 691 C C . ASP A 1 89 ? 10.377 -9.260 -4.056 1.00 95.31 89 ASP A C 1
ATOM 693 O O . ASP A 1 89 ? 9.846 -10.370 -3.973 1.00 95.31 89 ASP A O 1
ATOM 697 N N . THR A 1 90 ? 10.287 -8.373 -3.062 1.00 98.25 90 THR A N 1
ATOM 698 C CA . THR A 1 90 ? 9.448 -8.550 -1.869 1.00 98.25 90 THR A CA 1
ATOM 699 C C . THR A 1 90 ? 8.085 -7.876 -2.030 1.00 98.25 90 THR A C 1
ATOM 701 O O . THR A 1 90 ? 7.960 -6.896 -2.759 1.00 98.25 90 THR A O 1
ATOM 704 N N . GLY A 1 91 ? 7.072 -8.395 -1.334 1.00 98.44 91 GLY A N 1
ATOM 705 C CA . GLY A 1 91 ? 5.715 -7.841 -1.299 1.00 98.44 91 GLY A CA 1
ATOM 706 C C . GLY A 1 91 ? 5.401 -7.043 -0.031 1.00 98.44 91 GLY A C 1
ATOM 707 O O . GLY A 1 91 ? 6.269 -6.849 0.836 1.00 98.44 91 GLY A O 1
ATOM 708 N N . TRP A 1 92 ? 4.148 -6.616 0.102 1.00 98.69 92 TRP A N 1
ATOM 709 C CA . TRP A 1 92 ? 3.656 -5.795 1.211 1.00 98.69 92 TRP A CA 1
ATOM 710 C C . TRP A 1 92 ? 3.951 -6.403 2.585 1.00 98.69 92 TRP A C 1
ATOM 712 O O . TRP A 1 92 ? 4.528 -5.739 3.449 1.00 98.69 92 TRP A O 1
ATOM 722 N N . ALA A 1 93 ? 3.661 -7.698 2.765 1.00 98.56 93 ALA A N 1
ATOM 723 C CA . ALA A 1 93 ? 3.870 -8.427 4.024 1.00 98.56 93 ALA A CA 1
ATOM 724 C C . ALA A 1 93 ? 5.347 -8.529 4.456 1.00 98.56 93 ALA A C 1
ATOM 726 O O . ALA A 1 93 ? 5.660 -8.961 5.568 1.00 98.56 93 ALA A O 1
ATOM 727 N N . LEU A 1 94 ? 6.279 -8.153 3.577 1.00 98.75 94 LEU A N 1
ATOM 728 C CA . LEU A 1 94 ? 7.713 -8.082 3.854 1.00 98.75 94 LEU A CA 1
ATOM 729 C C . LEU A 1 94 ? 8.206 -6.633 3.997 1.00 98.75 94 LEU A C 1
ATOM 731 O O . LEU A 1 94 ? 9.398 -6.405 4.194 1.00 98.75 94 LEU A O 1
ATOM 735 N N . GLY A 1 95 ? 7.301 -5.656 3.963 1.00 98.56 95 GLY A N 1
ATOM 736 C CA . GLY A 1 95 ? 7.582 -4.240 4.154 1.00 98.56 95 GLY A CA 1
ATOM 737 C C . GLY A 1 95 ? 7.908 -3.478 2.871 1.00 98.56 95 GLY A C 1
ATOM 738 O O . GLY A 1 95 ? 8.593 -2.466 2.963 1.00 98.56 95 GLY A O 1
ATOM 739 N N . ASN A 1 96 ? 7.501 -3.964 1.692 1.00 98.75 96 ASN A N 1
ATOM 740 C CA . ASN A 1 96 ? 7.506 -3.179 0.449 1.00 98.75 96 ASN A CA 1
ATOM 741 C C . ASN A 1 96 ? 6.204 -2.361 0.359 1.00 98.75 96 ASN A C 1
ATOM 743 O O . ASN A 1 96 ? 5.203 -2.817 -0.186 1.00 98.75 96 ASN A O 1
ATOM 747 N N . PHE A 1 97 ? 6.199 -1.179 0.968 1.00 98.69 97 PHE A N 1
ATOM 748 C CA . PHE A 1 97 ? 5.026 -0.314 1.088 1.00 98.69 97 PHE A CA 1
ATOM 749 C C . PHE A 1 97 ? 4.858 0.646 -0.090 1.00 98.69 97 PHE A C 1
ATOM 751 O O . PHE A 1 97 ? 3.830 1.310 -0.173 1.00 98.69 97 PHE A O 1
ATOM 758 N N . ASP A 1 98 ? 5.863 0.800 -0.956 1.00 97.94 98 ASP A N 1
ATOM 759 C CA . ASP A 1 98 ? 5.735 1.586 -2.189 1.00 97.94 98 ASP A CA 1
ATOM 760 C C . ASP A 1 98 ? 5.486 0.732 -3.444 1.00 97.94 98 ASP A C 1
ATOM 762 O O . ASP A 1 98 ? 5.286 1.287 -4.534 1.00 97.94 98 ASP A O 1
ATOM 766 N N . GLY A 1 99 ? 5.479 -0.596 -3.281 1.00 97.25 99 GLY A N 1
ATOM 767 C CA . GLY A 1 99 ? 5.227 -1.581 -4.328 1.00 97.25 99 GLY A CA 1
ATOM 768 C C . GLY A 1 99 ? 6.304 -1.615 -5.410 1.00 97.25 99 GLY A C 1
ATOM 769 O O . GLY A 1 99 ? 6.024 -1.989 -6.552 1.00 97.25 99 GLY A O 1
ATOM 770 N N . ARG A 1 100 ? 7.529 -1.156 -5.117 1.00 95.31 100 ARG A N 1
ATOM 771 C CA . ARG A 1 100 ? 8.625 -1.128 -6.097 1.00 95.31 100 ARG A CA 1
ATOM 772 C C . ARG A 1 100 ? 9.530 -2.344 -5.963 1.00 95.31 100 ARG A C 1
ATOM 774 O O . ARG A 1 100 ? 9.095 -3.419 -5.584 1.00 95.31 100 ARG A O 1
ATOM 781 N N . HIS A 1 101 ? 10.782 -2.200 -6.394 1.00 90.81 101 HIS A N 1
ATOM 782 C CA . HIS A 1 101 ? 11.732 -3.280 -6.678 1.00 90.81 101 HIS A CA 1
ATOM 783 C C . HIS A 1 101 ? 12.083 -4.178 -5.473 1.00 90.81 101 HIS A C 1
ATOM 785 O O . HIS A 1 101 ? 12.841 -5.130 -5.644 1.00 90.81 101 HIS A O 1
ATOM 791 N N . GLY A 1 102 ? 11.554 -3.882 -4.288 1.00 97.75 102 GLY A N 1
ATOM 792 C CA . GLY A 1 102 ? 11.703 -4.643 -3.060 1.00 97.75 102 GLY A CA 1
ATOM 793 C C . GLY A 1 102 ? 11.717 -3.716 -1.849 1.00 97.75 102 GLY A C 1
ATOM 794 O O . GLY A 1 102 ? 11.497 -2.516 -1.971 1.00 97.75 102 GLY A O 1
ATOM 795 N N . THR A 1 103 ? 12.025 -4.273 -0.683 1.00 98.69 103 THR A N 1
ATOM 796 C CA . THR A 1 103 ? 11.994 -3.569 0.601 1.00 98.69 103 THR A CA 1
ATOM 797 C C . THR A 1 103 ? 13.257 -2.729 0.776 1.00 98.69 103 THR A C 1
ATOM 799 O O . THR A 1 103 ? 14.337 -3.270 1.026 1.00 98.69 103 THR A O 1
ATOM 802 N N . ASP A 1 104 ? 13.162 -1.404 0.706 1.00 98.50 104 ASP A N 1
ATOM 803 C CA . ASP A 1 104 ? 14.303 -0.494 0.796 1.00 98.50 104 ASP A CA 1
ATOM 804 C C . ASP A 1 104 ? 14.080 0.726 1.720 1.00 98.50 104 ASP A C 1
ATOM 806 O O . ASP A 1 104 ? 13.294 0.709 2.669 1.00 98.50 104 ASP A O 1
ATOM 810 N N . VAL A 1 105 ? 14.899 1.771 1.559 1.00 98.56 105 VAL A N 1
ATOM 811 C CA . VAL A 1 105 ? 14.837 2.982 2.398 1.00 98.56 105 VAL A CA 1
ATOM 812 C C . VAL A 1 105 ? 13.578 3.813 2.125 1.00 98.56 105 VAL A C 1
ATOM 814 O O . VAL A 1 105 ? 13.142 4.554 3.007 1.00 98.56 105 VAL A O 1
ATOM 817 N N . SER A 1 106 ? 13.001 3.725 0.932 1.00 98.62 106 SER A N 1
ATOM 818 C CA . SER A 1 106 ? 11.743 4.378 0.565 1.00 98.62 106 SER A CA 1
ATOM 819 C C . SER A 1 106 ? 10.610 3.854 1.442 1.00 98.62 106 SER A C 1
ATOM 821 O O . SER A 1 106 ? 9.917 4.658 2.067 1.00 98.62 106 SER A O 1
ATOM 823 N N . ASP A 1 107 ? 10.542 2.539 1.639 1.00 98.81 107 ASP A N 1
ATOM 824 C CA . ASP A 1 107 ? 9.574 1.903 2.536 1.00 98.81 107 ASP A CA 1
ATOM 825 C C . ASP A 1 107 ? 9.785 2.287 3.997 1.00 98.81 107 ASP A C 1
ATOM 827 O O . ASP A 1 107 ? 8.840 2.606 4.718 1.00 98.81 107 ASP A O 1
ATOM 831 N N . PHE A 1 108 ? 11.045 2.366 4.438 1.00 98.75 108 PHE A N 1
ATOM 832 C CA . PHE A 1 108 ? 11.343 2.876 5.776 1.00 98.75 108 PHE A CA 1
ATOM 833 C C . PHE A 1 108 ? 10.812 4.297 5.976 1.00 98.75 108 PHE A C 1
ATOM 835 O O . PHE A 1 108 ? 10.324 4.631 7.056 1.00 98.75 108 PHE A O 1
ATOM 842 N N . ASN A 1 109 ? 10.922 5.157 4.959 1.00 98.81 109 ASN A N 1
ATOM 843 C CA . ASN A 1 109 ? 10.411 6.520 5.050 1.00 98.81 109 ASN A CA 1
ATOM 844 C C . ASN A 1 109 ? 8.881 6.542 5.146 1.00 98.81 109 ASN A C 1
ATOM 846 O O . ASN A 1 109 ? 8.358 7.390 5.870 1.00 98.81 109 ASN A O 1
ATOM 850 N N . ILE A 1 110 ? 8.193 5.613 4.475 1.00 98.81 110 ILE A N 1
ATOM 851 C CA . ILE A 1 110 ? 6.740 5.431 4.568 1.00 98.81 110 ILE A CA 1
ATOM 852 C C . ILE A 1 110 ? 6.349 4.996 5.982 1.00 98.81 110 ILE A C 1
ATOM 854 O O . ILE A 1 110 ? 5.599 5.714 6.647 1.00 98.81 110 ILE A O 1
ATOM 858 N N . TRP A 1 111 ? 6.941 3.915 6.501 1.00 98.75 111 TRP A N 1
ATOM 859 C CA . TRP A 1 111 ? 6.711 3.486 7.885 1.00 98.75 111 TRP A CA 1
ATOM 860 C C . TRP A 1 111 ? 6.998 4.621 8.876 1.00 98.75 111 TRP A C 1
ATOM 862 O O . TRP A 1 111 ? 6.176 4.956 9.724 1.00 98.75 111 TRP A O 1
ATOM 872 N N . ASN A 1 112 ? 8.144 5.296 8.747 1.00 98.75 112 ASN A N 1
ATOM 873 C CA . ASN A 1 112 ? 8.534 6.353 9.678 1.00 98.75 112 ASN A CA 1
ATOM 874 C C . ASN A 1 112 ? 7.611 7.583 9.598 1.00 98.75 112 ASN A C 1
ATOM 876 O O . ASN A 1 112 ? 7.503 8.314 10.586 1.00 98.75 112 ASN A O 1
ATOM 880 N N . HIS A 1 113 ? 6.978 7.834 8.448 1.00 98.81 113 HIS A N 1
ATOM 881 C CA . HIS A 1 113 ? 5.969 8.880 8.295 1.00 98.81 113 HIS A CA 1
ATOM 882 C C . HIS A 1 113 ? 4.670 8.525 9.028 1.00 98.81 113 HIS A C 1
ATOM 884 O O . HIS A 1 113 ? 4.106 9.390 9.698 1.00 98.81 113 HIS A O 1
ATOM 890 N N . ASN A 1 114 ? 4.242 7.265 8.934 1.00 98.56 114 ASN A N 1
ATOM 891 C CA . ASN A 1 114 ? 2.949 6.801 9.434 1.00 98.56 114 ASN A CA 1
ATOM 892 C C . ASN A 1 114 ? 2.987 6.176 10.836 1.00 98.56 114 ASN A C 1
ATOM 894 O O . ASN A 1 114 ? 1.930 5.967 11.429 1.00 98.56 114 ASN A O 1
ATOM 898 N N . ARG A 1 115 ? 4.171 5.913 11.404 1.00 98.38 115 ARG A N 1
ATOM 899 C CA . ARG A 1 115 ? 4.305 5.273 12.721 1.00 98.38 115 ARG A CA 1
ATOM 900 C C . ARG A 1 115 ? 3.474 5.961 13.805 1.00 98.38 115 ARG A C 1
ATOM 902 O O . ARG A 1 115 ? 3.455 7.190 13.930 1.00 98.38 115 ARG A O 1
ATOM 909 N N . GLY A 1 116 ? 2.845 5.151 14.645 1.00 97.69 116 GLY A N 1
ATOM 910 C CA . GLY A 1 116 ? 1.886 5.595 15.652 1.00 97.69 116 GLY A CA 1
ATOM 911 C C . GLY A 1 116 ? 0.474 5.811 15.106 1.00 97.69 116 GLY A C 1
ATOM 912 O O . GLY A 1 116 ? -0.397 6.225 15.875 1.00 97.69 116 GLY A O 1
ATOM 913 N N . PHE A 1 117 ? 0.231 5.536 13.820 1.00 98.06 117 PHE A N 1
ATOM 914 C CA . PHE A 1 117 ? -1.118 5.302 13.326 1.00 98.06 117 PHE A CA 1
ATOM 915 C C . PHE A 1 117 ? -1.731 4.107 14.061 1.00 98.06 117 PHE A C 1
ATOM 917 O O . PHE A 1 117 ? -1.066 3.106 14.319 1.00 98.06 117 PHE A O 1
ATOM 924 N N . ALA A 1 118 ? -3.006 4.246 14.401 1.00 96.94 118 ALA A N 1
ATOM 925 C CA . ALA A 1 118 ? -3.838 3.169 14.898 1.00 96.94 118 ALA A CA 1
ATOM 926 C C . ALA A 1 118 ? -5.258 3.426 14.401 1.00 96.94 118 ALA A C 1
ATOM 928 O O . ALA A 1 118 ? -5.850 4.472 14.711 1.00 96.94 118 ALA A O 1
ATOM 929 N N . ALA A 1 119 ? -5.795 2.482 13.637 1.00 92.50 119 ALA A N 1
ATOM 930 C CA . ALA A 1 119 ? -7.158 2.526 13.160 1.00 92.50 119 ALA A CA 1
ATOM 931 C C . ALA A 1 119 ? -8.119 2.640 14.359 1.00 92.50 119 ALA A C 1
ATOM 933 O O . ALA A 1 119 ? -7.937 1.984 15.395 1.00 92.50 119 ALA A O 1
ATOM 934 N N . PRO A 1 120 ? -9.152 3.495 14.278 1.00 84.50 120 PRO A N 1
ATOM 935 C CA . PRO A 1 120 ? -10.156 3.556 15.323 1.00 84.50 120 PRO A CA 1
ATOM 936 C C . PRO A 1 120 ? -10.837 2.189 15.422 1.00 84.50 120 PRO A C 1
ATOM 938 O O . PRO A 1 120 ? -11.414 1.713 14.449 1.00 84.50 120 PRO A O 1
ATOM 941 N N . LEU A 1 121 ? -10.803 1.571 16.608 1.00 73.25 121 LEU A N 1
ATOM 942 C CA . LEU A 1 121 ? -11.550 0.338 16.859 1.00 73.25 121 LEU A CA 1
ATOM 943 C C . LEU A 1 121 ? -12.995 0.537 16.398 1.00 73.25 121 LEU A C 1
ATOM 945 O O . LEU A 1 121 ? -13.630 1.511 16.813 1.00 73.25 121 LEU A O 1
ATOM 949 N N . ALA A 1 122 ? -13.508 -0.377 15.572 1.00 65.06 122 ALA A N 1
ATOM 950 C CA . ALA A 1 122 ? -14.905 -0.378 15.164 1.00 65.06 122 ALA A CA 1
ATOM 951 C C . ALA A 1 122 ? -15.780 -0.398 16.426 1.00 65.06 122 ALA A C 1
ATOM 953 O O . ALA A 1 122 ? -15.948 -1.428 17.082 1.00 65.06 122 ALA A O 1
ATOM 954 N N . VAL A 1 123 ? -16.285 0.770 16.829 1.00 60.66 123 VAL A N 1
ATOM 955 C CA . VAL A 1 123 ? -17.148 0.893 18.000 1.00 60.66 123 VAL A CA 1
ATOM 956 C C . VAL A 1 123 ? -18.474 0.245 17.613 1.00 60.66 123 VAL A C 1
ATOM 958 O O . VAL A 1 123 ? -19.125 0.750 16.697 1.00 60.66 123 VAL A O 1
ATOM 961 N N . PRO A 1 124 ? -18.909 -0.844 18.280 1.00 55.12 124 PRO A N 1
ATOM 962 C CA . PRO A 1 124 ? -20.207 -1.434 17.995 1.00 55.12 124 PRO A CA 1
ATOM 963 C C . PRO A 1 124 ? -21.265 -0.350 18.156 1.00 55.12 124 PRO A C 1
ATOM 965 O O . PRO A 1 124 ? -21.279 0.325 19.194 1.00 55.12 124 PRO A O 1
ATOM 968 N N . GLU A 1 125 ? -22.126 -0.159 17.149 1.00 68.25 125 GLU A N 1
ATOM 969 C CA . GLU A 1 125 ? -23.182 0.844 17.250 1.00 68.25 125 GLU A CA 1
ATOM 970 C C . GLU A 1 125 ? -23.910 0.655 18.587 1.00 68.25 125 GLU A C 1
ATOM 972 O O . GLU A 1 125 ? -24.282 -0.478 18.937 1.00 68.25 125 GLU A O 1
ATOM 977 N N . PRO A 1 126 ? -24.082 1.727 19.390 1.00 63.12 126 PRO A N 1
ATOM 978 C CA . PRO A 1 126 ? -24.763 1.595 20.659 1.00 63.12 126 PRO A CA 1
ATOM 979 C C . PRO A 1 126 ? -26.118 0.979 20.366 1.00 63.12 126 PRO A C 1
ATOM 981 O O . PRO A 1 126 ? -26.786 1.370 19.410 1.00 63.12 126 PRO A O 1
ATOM 984 N N . SER A 1 127 ? -26.529 0.016 21.186 1.00 70.69 127 SER A N 1
ATOM 985 C CA . SER A 1 127 ? -27.782 -0.720 21.041 1.00 70.69 127 SER A CA 1
ATOM 986 C C . SER A 1 127 ? -29.003 0.173 21.336 1.00 70.69 127 SER A C 1
ATOM 988 O O . SER A 1 127 ? -29.889 -0.171 22.116 1.00 70.69 127 SER A O 1
ATOM 990 N N . THR A 1 128 ? -29.059 1.358 20.734 1.00 63.12 128 THR A N 1
ATOM 991 C CA . THR A 1 128 ? -30.130 2.350 20.786 1.00 63.12 128 THR A CA 1
ATOM 992 C C . THR A 1 128 ? -31.439 1.744 20.302 1.00 63.12 128 THR A C 1
ATOM 994 O O . THR A 1 128 ? -32.486 2.059 20.863 1.00 63.12 128 THR A O 1
ATOM 997 N N . VAL A 1 129 ? -31.393 0.777 19.379 1.00 61.38 129 VAL A N 1
ATOM 998 C CA . VAL A 1 129 ? -32.560 -0.026 18.979 1.00 61.38 129 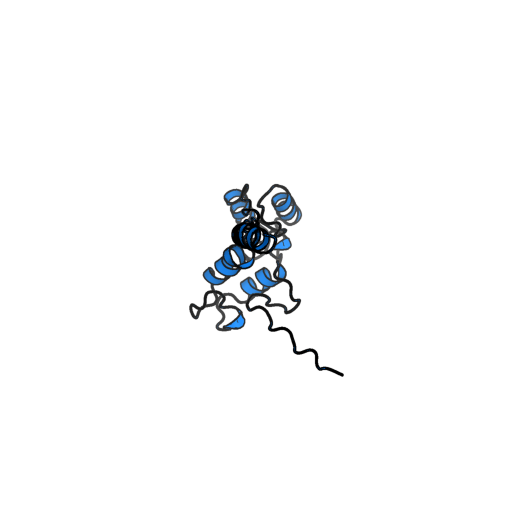VAL A CA 1
ATOM 999 C C . VAL A 1 129 ? -33.106 -0.864 20.149 1.00 61.38 129 VAL A C 1
ATOM 1001 O O . VAL A 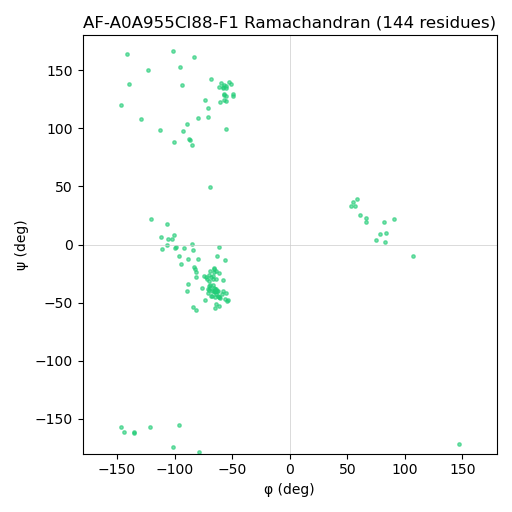1 129 ? -34.322 -0.914 20.349 1.00 61.38 129 VAL A O 1
ATOM 1004 N N . LEU A 1 130 ? -32.243 -1.450 20.992 1.00 60.38 130 LEU A N 1
ATOM 1005 C CA . LEU A 1 130 ? -32.676 -2.179 22.196 1.00 60.38 130 LEU A CA 1
ATOM 1006 C C . LEU A 1 130 ? -33.238 -1.231 23.271 1.00 60.38 130 LEU A C 1
ATOM 1008 O O . LEU A 1 130 ? -34.223 -1.567 23.933 1.00 60.38 130 LEU A O 1
ATOM 1012 N N . LEU A 1 131 ? -32.678 -0.023 23.410 1.00 59.50 131 LEU A N 1
ATOM 1013 C CA . LEU A 1 131 ? -33.175 0.987 24.355 1.00 59.50 131 LEU A CA 1
ATOM 1014 C C . LEU A 1 131 ? -34.525 1.590 23.925 1.00 59.50 131 LEU A C 1
ATOM 1016 O O . LEU A 1 131 ? -35.408 1.774 24.767 1.00 59.50 131 LEU A O 1
ATOM 1020 N N . LEU A 1 132 ? -34.733 1.830 22.627 1.00 60.44 132 LEU A N 1
ATOM 1021 C CA . LEU A 1 132 ? -36.017 2.295 22.090 1.00 60.44 132 LEU A CA 1
ATOM 1022 C C . LEU A 1 132 ? -37.099 1.206 22.179 1.00 60.44 132 LEU A C 1
ATOM 1024 O O . LEU A 1 132 ? -38.242 1.504 22.538 1.00 60.44 132 LEU A O 1
ATOM 1028 N N . GLY A 1 133 ? -36.743 -0.063 21.952 1.00 59.62 133 GLY A N 1
ATOM 1029 C CA . GLY A 1 133 ? -37.655 -1.196 22.130 1.00 59.62 133 GLY A CA 1
ATOM 1030 C C . GLY A 1 133 ? -38.144 -1.353 23.576 1.00 59.62 133 GLY A C 1
ATOM 1031 O O . GLY A 1 133 ? -39.344 -1.508 23.820 1.00 59.62 133 GLY A O 1
ATOM 1032 N N . ALA A 1 134 ? -37.248 -1.233 24.561 1.00 59.88 134 ALA A N 1
ATOM 1033 C CA . ALA A 1 134 ? -37.606 -1.330 25.978 1.00 59.88 134 ALA A CA 1
ATOM 1034 C C . ALA A 1 134 ? -38.520 -0.179 26.446 1.00 59.88 134 ALA A C 1
ATOM 1036 O O . ALA A 1 134 ? -39.457 -0.407 27.219 1.00 59.88 134 ALA A O 1
ATOM 1037 N N . ALA A 1 135 ? -38.304 1.041 25.939 1.00 62.91 135 ALA A N 1
ATOM 1038 C CA . ALA A 1 135 ? -39.104 2.217 26.286 1.00 62.91 135 ALA A CA 1
ATOM 1039 C C . ALA A 1 135 ? -40.566 2.127 25.802 1.00 62.91 135 ALA A C 1
ATOM 1041 O O . ALA A 1 135 ? -41.463 2.664 26.455 1.00 62.91 135 ALA A O 1
ATOM 1042 N N . LEU A 1 136 ? -40.828 1.414 24.701 1.00 63.34 136 LEU A N 1
ATOM 1043 C CA . LEU A 1 136 ? -42.178 1.236 24.151 1.00 63.34 136 LEU A CA 1
ATOM 1044 C C . LEU A 1 136 ? -42.917 0.027 24.753 1.00 63.34 136 LEU A C 1
ATOM 1046 O O . LEU A 1 136 ? -44.130 0.082 24.968 1.00 63.34 136 LEU A O 1
ATOM 1050 N N . VAL A 1 137 ? -42.198 -1.048 25.090 1.00 63.03 137 VAL A N 1
ATOM 1051 C CA . VAL A 1 137 ? -42.792 -2.292 25.618 1.00 63.03 137 VAL A CA 1
ATOM 1052 C C . VAL A 1 137 ? -43.204 -2.162 27.090 1.00 63.03 137 VAL A C 1
ATOM 1054 O O . VAL A 1 137 ? -44.263 -2.654 27.492 1.00 63.03 137 VAL A O 1
ATOM 1057 N N . PHE A 1 138 ? -42.420 -1.455 27.906 1.00 59.88 138 PHE A N 1
ATOM 1058 C CA . PHE A 1 138 ? -42.666 -1.338 29.347 1.00 59.88 138 PHE A CA 1
ATOM 1059 C C . PHE A 1 138 ? -44.014 -0.673 29.724 1.00 59.88 138 PHE A C 1
ATOM 1061 O O . PHE A 1 138 ? -44.734 -1.215 30.573 1.00 59.88 138 PHE A O 1
ATOM 1068 N N . PRO A 1 139 ? -44.439 0.452 29.107 1.00 64.38 139 PRO A N 1
ATOM 1069 C CA . PRO A 1 139 ? -45.764 1.021 29.363 1.00 64.38 139 PRO A CA 1
ATOM 1070 C C . PRO A 1 139 ? -46.903 0.196 28.744 1.00 64.38 139 PRO A C 1
ATOM 1072 O O . PRO A 1 139 ? -48.011 0.199 29.286 1.00 64.38 139 PRO A O 1
ATOM 1075 N N . TYR A 1 140 ? -46.650 -0.534 27.652 1.00 67.06 140 TYR A N 1
ATOM 1076 C CA . TYR A 1 140 ? -47.648 -1.388 27.001 1.00 67.06 140 TYR A CA 1
ATOM 1077 C C . TYR A 1 140 ? -48.023 -2.595 27.876 1.00 67.06 140 TYR A C 1
ATOM 1079 O O . TYR A 1 140 ? -49.206 -2.859 28.098 1.00 67.06 140 TYR A O 1
ATOM 1087 N N . ILE A 1 141 ? -47.034 -3.266 28.477 1.00 70.31 141 ILE A N 1
ATOM 1088 C CA . ILE A 1 141 ? -47.268 -4.403 29.382 1.00 70.31 141 ILE A CA 1
ATOM 1089 C C . ILE A 1 141 ? -48.002 -3.955 30.657 1.00 70.31 141 ILE A C 1
ATOM 1091 O O . ILE A 1 141 ? -48.939 -4.624 31.091 1.00 70.31 141 ILE A O 1
ATOM 1095 N N . ARG A 1 142 ? -47.673 -2.785 31.229 1.00 70.00 142 ARG A N 1
ATOM 1096 C CA . ARG A 1 142 ? -48.346 -2.276 32.446 1.00 70.00 142 ARG A CA 1
ATOM 1097 C C . ARG A 1 142 ? -49.825 -1.931 32.254 1.00 70.00 142 ARG A C 1
ATOM 1099 O O . ARG A 1 142 ? -50.560 -1.923 33.238 1.00 70.00 142 ARG A O 1
ATOM 1106 N N . ARG A 1 143 ? -50.270 -1.641 31.026 1.00 68.06 143 ARG A N 1
ATOM 1107 C CA . ARG A 1 143 ? -51.681 -1.337 30.722 1.00 68.06 143 ARG A CA 1
ATOM 1108 C C . ARG A 1 143 ? -52.548 -2.584 30.549 1.00 68.06 143 ARG A C 1
ATOM 1110 O O . ARG A 1 143 ? -53.755 -2.477 30.696 1.00 68.06 143 ARG A O 1
ATOM 1117 N N . ARG A 1 144 ? -51.952 -3.744 30.258 1.00 63.47 144 ARG A N 1
ATOM 1118 C CA . ARG A 1 144 ? -52.678 -5.003 30.010 1.00 63.47 144 ARG A CA 1
ATOM 1119 C C . ARG A 1 144 ? -53.063 -5.761 31.290 1.00 63.47 144 ARG A C 1
ATOM 1121 O O . ARG A 1 144 ? -53.937 -6.616 31.240 1.00 63.47 144 ARG A O 1
ATOM 1128 N N . PHE A 1 145 ? -52.410 -5.464 32.413 1.00 58.41 145 PHE A N 1
ATOM 1129 C CA . PHE A 1 145 ? -52.606 -6.141 33.706 1.00 58.41 145 PHE A CA 1
ATOM 1130 C C . PHE A 1 145 ? -53.379 -5.301 34.745 1.00 58.41 145 PHE A C 1
ATOM 1132 O O . PHE A 1 145 ? -53.313 -5.587 35.940 1.00 58.41 145 PHE A O 1
ATOM 1139 N N . ARG A 1 146 ? -54.092 -4.259 34.309 1.00 50.56 146 ARG A N 1
ATOM 1140 C CA . ARG A 1 146 ? -55.113 -3.550 35.094 1.00 50.56 146 ARG A CA 1
ATOM 1141 C C . ARG A 1 146 ? -56.469 -3.783 34.452 1.00 50.56 146 ARG A C 1
ATOM 1143 O O . ARG A 1 146 ? -57.445 -3.855 35.223 1.00 50.56 146 ARG A O 1
#

Secondary structure (DSSP, 8-state):
----PPPPPPTT-SSSSS--SHHHHHHHHHHTT---GGG-SS-SS--SHHHHHIIIIIIS---TT-SS-SSB-SHHHHHHHHHHTTEES--GGGT--S-SSEE-HHHHHHHHHHTT-BPPP-PPPP-HHHHHHHHHHHHHHHHHT-

Nearest PDB structures (foldseek):
  2y3n-assembly2_B  TM=8.704E-01  e=1.796E-01  Pseudobacteroides cellulosolvens

Foldseek 3Di:
DDPPDPDPQDLQNLVRPNDRDQVSLLVLLVCAQHQPCSQVPVPPSGSHVVSSCCSACVVLVAFQCCLPSPRALEVVSVVLLVVFEPPFPDTSNSQPRVSDRGRYVVSVVRSVVRHPGGGPPPDPDPPVVVVVVCVVVVVVVVVVVD

pLDDT: mean 88.51, std 15.44, range [50.56, 98.88]

Sequence (146 aa):
MRAVEPTPQRADDFDGDHDVDADDIDLLYANLGTVDDAYDLNEDDAVDANDMDELVYGVLATTYGDANLDGMVDDVDFEIWNANRFQDDTGWALGNFDGRHGTDVSDFNIWNHNRGFAAPLAVPEPSTVLLLGAALVFPYIRRRFR

Radius of gyration: 22.09 Å; Cα contacts (8 Å, |Δi|>4): 206; chains: 1; bounding box: 73×41×54 Å